Protein AF-A0A6C0JZB0-F1 (afdb_monomer)

Secondary structure (DSSP, 8-state):
--TTTTTTSSSS----STT-HHHHH-B-TTT--BSS-GGG-SSPPPTT-SS-SBGGGGS-HHHHHHTT-----BPP---------EEEE-S-HHHHHHHHHHTT----TT--HHHHHHHHHHHHHHTT-EEEE-

Nearest PDB structures (foldseek):
  5oqm-assembly1_7  TM=3.841E-01  e=2.853E+00  Saccharomyces cerevisiae S288C
  3tvv-assembly1_A  TM=5.404E-01  e=6.873E+00  Saccharomyces cerevisiae S288C

Solvent-accessible surface area (backbone atoms only — not comparable to full-atom values): 8427 Å² total; per-residue (Å²): 101,36,84,80,48,53,82,79,45,80,84,80,71,78,46,57,67,88,72,28,68,67,38,55,65,26,60,13,82,66,76,77,42,65,48,37,42,51,95,65,44,94,69,58,72,59,86,89,51,85,63,74,61,29,54,59,71,78,46,62,70,67,59,33,63,75,69,67,61,77,74,77,50,66,49,79,76,77,70,71,67,82,64,76,47,66,46,80,42,58,75,41,72,68,54,50,52,52,52,36,52,76,71,69,49,90,70,67,98,82,65,55,73,70,60,52,56,48,50,54,49,52,51,26,55,76,70,70,29,52,72,43,75,89

Foldseek 3Di:
DDPVCCVVDPPPDDDDLQPDPVQQPAADPQPRHGRHYVVPDPDRPPPVPPDQQFPCVVPDPVVCVVVVPPDGHGDPPPPPPPPQAEDEFELDPVRLVVVCVVVVNDDDPDDDSVVSVVVVVVVCVVVSHHYDHD

pLDDT: mean 78.22, std 9.99, range [51.47, 93.69]

Structure (mmCIF, N/CA/C/O backbone):
data_AF-A0A6C0JZB0-F1
#
_entry.id   AF-A0A6C0JZB0-F1
#
loop_
_atom_site.group_PDB
_atom_site.id
_atom_site.type_symbol
_atom_site.label_atom_id
_atom_site.label_alt_id
_atom_site.label_comp_id
_atom_site.label_asym_id
_atom_site.label_entity_id
_atom_site.label_seq_id
_atom_site.pdbx_PDB_ins_code
_atom_site.Cartn_x
_atom_site.Cartn_y
_atom_site.Cartn_z
_atom_site.occupancy
_atom_site.B_iso_or_equiv
_atom_site.auth_seq_id
_atom_site.auth_comp_id
_atom_site.auth_asym_id
_atom_site.auth_atom_id
_atom_site.pdbx_PDB_model_num
ATOM 1 N N . MET A 1 1 ? -31.840 -24.957 0.783 1.00 66.19 1 MET A N 1
ATOM 2 C CA . MET A 1 1 ? -30.637 -24.688 -0.043 1.00 66.19 1 MET A CA 1
ATOM 3 C C . MET A 1 1 ? -30.311 -23.207 -0.003 1.00 66.19 1 MET A C 1
ATOM 5 O O . MET A 1 1 ? -31.192 -22.404 -0.290 1.00 66.19 1 MET A O 1
ATOM 9 N N . CYS A 1 2 ? -29.078 -22.843 0.356 1.00 72.50 2 CYS A N 1
ATOM 10 C CA . CYS A 1 2 ? -28.652 -21.444 0.328 1.00 72.50 2 CYS A CA 1
ATOM 11 C C . CYS A 1 2 ? -28.364 -20.984 -1.116 1.00 72.50 2 CYS A C 1
ATOM 13 O O . CYS A 1 2 ? -28.027 -21.791 -1.988 1.00 72.50 2 CYS A O 1
ATOM 15 N N . SER A 1 3 ? -28.480 -19.679 -1.364 1.00 73.94 3 SER A N 1
ATOM 16 C CA . SER A 1 3 ? -28.245 -19.063 -2.677 1.00 73.94 3 SER A CA 1
ATOM 17 C C . SER A 1 3 ? -26.805 -19.210 -3.182 1.00 73.94 3 SER A C 1
ATOM 19 O O . SER A 1 3 ? -26.606 -19.222 -4.391 1.00 73.94 3 SER A O 1
ATOM 21 N N . PHE A 1 4 ? -25.825 -19.369 -2.284 1.00 74.25 4 PHE A N 1
ATOM 22 C CA . PHE A 1 4 ? -24.407 -19.540 -2.628 1.00 74.25 4 PHE A CA 1
ATOM 23 C C . PHE A 1 4 ? -24.051 -20.952 -3.100 1.00 74.25 4 PHE A C 1
ATOM 25 O O . PHE A 1 4 ? -23.160 -21.094 -3.922 1.00 74.25 4 PHE A O 1
ATOM 32 N N . CYS A 1 5 ? -24.718 -21.992 -2.596 1.00 74.06 5 CYS A N 1
ATOM 33 C CA . CYS A 1 5 ? -24.418 -23.377 -2.976 1.00 74.06 5 CYS A CA 1
ATOM 34 C C . CYS A 1 5 ? -25.236 -23.847 -4.183 1.00 74.06 5 CYS A C 1
ATOM 36 O O . CYS A 1 5 ? -24.839 -24.791 -4.857 1.00 74.06 5 CYS A O 1
ATOM 38 N N . LYS A 1 6 ? -26.375 -23.197 -4.462 1.00 75.56 6 LYS A N 1
ATOM 39 C CA . LYS A 1 6 ? -27.289 -23.562 -5.555 1.00 75.56 6 LYS A CA 1
ATOM 40 C C . LYS A 1 6 ? -26.639 -23.561 -6.955 1.00 75.56 6 LYS A C 1
ATOM 42 O O . LYS A 1 6 ? -26.959 -24.477 -7.708 1.00 75.56 6 LYS A O 1
ATOM 47 N N . PRO A 1 7 ? -25.768 -22.601 -7.327 1.00 74.62 7 PRO A N 1
ATOM 48 C CA . PRO A 1 7 ? -25.085 -22.627 -8.622 1.00 74.62 7 PRO A CA 1
ATOM 49 C C . PRO A 1 7 ? -23.935 -23.646 -8.680 1.00 74.62 7 PRO A C 1
ATOM 51 O O . PRO A 1 7 ? -23.675 -24.204 -9.738 1.00 74.62 7 PRO A O 1
ATOM 54 N N . GLN A 1 8 ? -23.244 -23.883 -7.561 1.00 71.44 8 GLN A N 1
ATOM 55 C CA . GLN A 1 8 ? -22.008 -24.672 -7.502 1.00 71.44 8 GLN A CA 1
ATOM 56 C C . GLN A 1 8 ? -22.273 -26.170 -7.331 1.00 71.44 8 GLN A C 1
ATOM 58 O O . GLN A 1 8 ? -21.548 -26.994 -7.878 1.00 71.44 8 GLN A O 1
ATOM 63 N N . PHE A 1 9 ? -23.307 -26.526 -6.571 1.00 67.69 9 PHE A N 1
ATOM 64 C CA . PHE A 1 9 ? -23.691 -27.906 -6.306 1.00 67.69 9 PHE A CA 1
ATOM 65 C C . PHE A 1 9 ? -25.158 -28.054 -6.666 1.00 67.69 9 PHE A C 1
ATOM 67 O O . PHE A 1 9 ? -26.060 -27.812 -5.861 1.00 67.69 9 PHE A O 1
ATOM 74 N N . SER A 1 10 ? -25.397 -28.446 -7.912 1.00 57.41 10 SER A N 1
ATOM 75 C CA . SER A 1 10 ? -26.713 -28.831 -8.397 1.00 57.41 10 SER A CA 1
ATOM 76 C C . SER A 1 10 ? -27.235 -30.017 -7.571 1.00 57.41 10 SER A C 1
ATOM 78 O O . SER A 1 10 ? -26.908 -31.170 -7.833 1.00 57.41 10 SER A O 1
ATOM 80 N N . HIS A 1 11 ? -28.052 -29.705 -6.562 1.00 60.47 11 HIS A N 1
ATOM 81 C CA . HIS A 1 11 ? -28.964 -30.594 -5.827 1.00 60.47 11 HIS A CA 1
ATOM 82 C C . HIS A 1 11 ? -28.392 -31.608 -4.820 1.00 60.47 11 HIS A C 1
ATOM 84 O O . HIS A 1 11 ? -29.181 -32.288 -4.171 1.00 60.47 11 HIS A O 1
ATOM 90 N N . VAL A 1 12 ? -27.075 -31.695 -4.608 1.00 63.28 12 VAL A N 1
ATOM 91 C CA . VAL A 1 12 ? -26.495 -32.771 -3.768 1.00 63.28 12 VAL A CA 1
ATOM 92 C C . VAL A 1 12 ? -26.560 -32.483 -2.258 1.00 63.28 12 VAL A C 1
ATOM 94 O O . VAL A 1 12 ? -26.561 -33.411 -1.454 1.00 63.28 12 VAL A O 1
ATOM 97 N N . PHE A 1 13 ? -26.646 -31.216 -1.839 1.00 67.38 13 PHE A N 1
ATOM 98 C CA . PHE A 1 13 ? -26.536 -30.860 -0.420 1.00 67.38 13 PHE A CA 1
ATOM 99 C C . PHE A 1 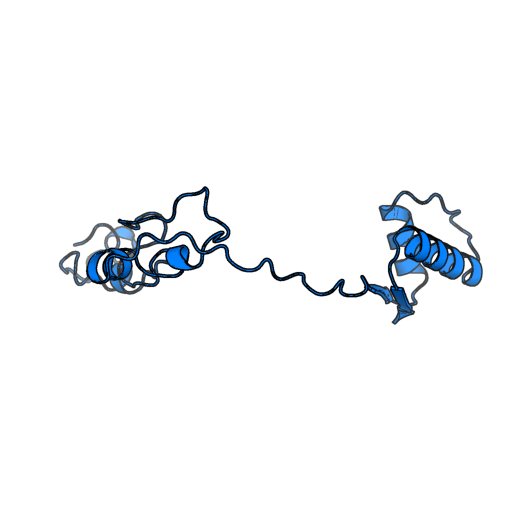13 ? -27.510 -29.739 -0.022 1.00 67.38 13 PHE A C 1
ATOM 101 O O . PHE A 1 13 ? -27.414 -28.605 -0.499 1.00 67.38 13 PHE A O 1
ATOM 108 N N . SER A 1 14 ? -28.463 -30.047 0.866 1.00 72.00 14 SER A N 1
ATOM 109 C CA . SER A 1 14 ? -29.378 -29.061 1.454 1.00 72.00 14 SER A CA 1
ATOM 110 C C . SER A 1 14 ? -28.979 -28.781 2.897 1.00 72.00 14 SER A C 1
ATOM 112 O O . SER A 1 14 ? -28.971 -29.676 3.732 1.00 72.00 14 SER A O 1
ATOM 114 N N . HIS A 1 15 ? -28.670 -27.522 3.186 1.00 75.75 15 HIS A N 1
ATOM 115 C CA . HIS A 1 15 ? -28.312 -27.044 4.517 1.00 75.75 15 HIS A CA 1
ATOM 116 C C . HIS A 1 15 ? -28.938 -25.658 4.766 1.00 75.75 15 HIS A C 1
ATOM 118 O O . HIS A 1 15 ? -29.263 -24.949 3.795 1.00 75.75 15 HIS A O 1
ATOM 124 N N . PRO A 1 16 ? -29.116 -25.250 6.037 1.00 76.44 16 PRO A N 1
ATOM 125 C CA . PRO A 1 16 ? -29.447 -23.871 6.383 1.00 76.44 16 PRO A CA 1
ATOM 126 C C . PRO A 1 16 ? -28.312 -22.900 6.020 1.00 76.44 16 PRO A C 1
ATOM 128 O O . PRO A 1 16 ? -27.163 -23.295 5.814 1.00 76.44 16 PRO A O 1
ATOM 131 N N . VAL A 1 17 ? -28.641 -21.611 5.889 1.00 73.50 17 VAL A N 1
ATOM 132 C CA . VAL A 1 17 ? -27.689 -20.565 5.459 1.00 73.50 17 VAL A CA 1
ATOM 133 C C . VAL A 1 17 ? -26.510 -20.439 6.430 1.00 73.50 17 VAL A C 1
ATOM 135 O O . VAL A 1 17 ? -25.380 -20.283 5.974 1.00 73.50 17 VAL A O 1
ATOM 138 N N . GLU A 1 18 ? -26.777 -20.577 7.729 1.00 72.94 18 GLU A N 1
ATOM 139 C CA . GLU A 1 18 ? -25.795 -20.517 8.825 1.00 72.94 18 GLU A CA 1
ATOM 140 C C . GLU A 1 18 ? -24.722 -21.613 8.717 1.00 72.94 18 GLU A C 1
ATOM 142 O O . GLU A 1 18 ? -23.538 -21.374 8.912 1.00 72.94 18 GLU A O 1
ATOM 147 N N . SER A 1 19 ? -25.123 -22.823 8.328 1.00 77.56 19 SER A N 1
ATOM 148 C CA . SER A 1 19 ? -24.245 -23.993 8.190 1.00 77.56 19 SER A CA 1
ATOM 149 C C . SER A 1 19 ? -23.695 -24.156 6.770 1.00 77.56 19 SER A C 1
ATOM 151 O O . SER A 1 19 ? -23.414 -25.267 6.325 1.00 77.56 19 SER A O 1
ATOM 153 N N . CYS A 1 20 ? -23.657 -23.076 5.990 1.00 80.06 20 CYS A N 1
ATOM 154 C CA . CYS A 1 20 ? -23.178 -23.121 4.618 1.00 80.06 20 CYS A CA 1
ATOM 155 C C . CYS A 1 20 ? -21.648 -23.212 4.589 1.00 80.06 20 CYS A C 1
ATOM 157 O O . CYS A 1 20 ? -21.013 -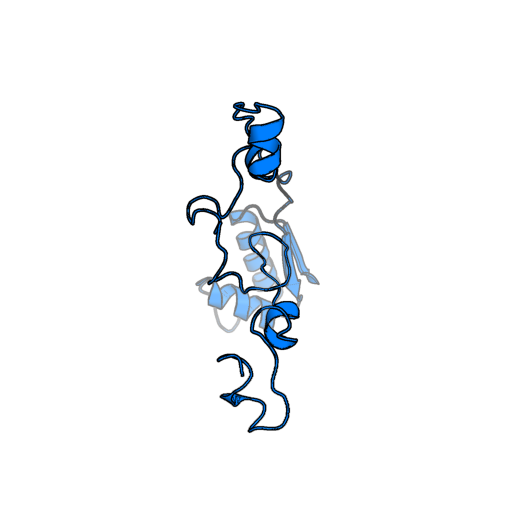22.208 4.912 1.00 80.06 20 CYS A O 1
ATOM 159 N N . PRO A 1 21 ? -21.053 -24.328 4.118 1.00 79.38 21 PRO A N 1
ATOM 160 C CA . PRO A 1 21 ? -19.599 -24.495 4.116 1.00 79.38 21 PRO A CA 1
ATOM 161 C C . PRO A 1 21 ? -18.900 -23.399 3.300 1.00 79.38 21 PRO A C 1
ATOM 163 O O . PRO A 1 21 ? -17.836 -22.917 3.680 1.00 79.38 21 PRO A O 1
ATOM 166 N N . PHE A 1 22 ? -19.539 -22.932 2.221 1.00 79.62 22 PHE A N 1
ATOM 167 C CA . PHE A 1 22 ? -19.033 -21.814 1.429 1.00 79.62 22 PHE A CA 1
ATOM 168 C C . PHE A 1 22 ? -19.033 -20.508 2.208 1.00 79.62 22 PHE A C 1
ATOM 170 O O . PHE A 1 22 ? -18.010 -19.836 2.236 1.00 79.62 22 PHE A O 1
ATOM 177 N N . ARG A 1 23 ? -20.132 -20.152 2.884 1.00 78.19 23 ARG A N 1
ATOM 178 C CA . ARG A 1 23 ? -20.153 -18.921 3.688 1.00 78.19 23 ARG A CA 1
ATOM 179 C C . ARG A 1 23 ? -19.156 -18.994 4.830 1.00 78.19 23 ARG A C 1
ATOM 181 O O . ARG A 1 23 ? -18.409 -18.044 5.012 1.00 78.19 23 ARG A O 1
ATOM 188 N N . THR A 1 24 ? -19.087 -20.116 5.540 1.00 81.25 24 THR A N 1
ATOM 189 C CA . THR A 1 24 ? -18.117 -20.306 6.626 1.00 81.25 24 THR A CA 1
ATOM 190 C C . THR A 1 24 ? -16.671 -20.306 6.131 1.00 81.25 24 THR A C 1
ATOM 192 O O . THR A 1 24 ? -15.780 -19.996 6.906 1.00 81.25 24 THR A O 1
ATOM 195 N N . SER A 1 25 ? -16.418 -20.609 4.852 1.00 83.31 25 SER A N 1
ATOM 196 C CA . SER A 1 25 ? -15.084 -20.484 4.246 1.00 83.31 25 SER A CA 1
ATOM 197 C C . SER A 1 25 ? -14.732 -19.063 3.792 1.00 83.31 25 SER A C 1
ATOM 199 O O . SER A 1 25 ? -13.561 -18.773 3.557 1.00 83.31 25 SER A O 1
ATOM 201 N N . LEU A 1 26 ? -15.718 -18.166 3.659 1.00 82.81 26 LEU A N 1
ATOM 202 C CA . LEU A 1 26 ? -15.454 -16.776 3.300 1.00 82.81 26 LEU A CA 1
ATOM 203 C C . LEU A 1 26 ? -14.812 -16.067 4.485 1.00 82.81 26 LEU A C 1
ATOM 205 O O . LEU A 1 26 ? -15.372 -16.056 5.580 1.00 82.81 26 LEU A O 1
ATOM 209 N N . TYR A 1 27 ? -13.658 -15.461 4.230 1.00 80.62 27 TYR A N 1
ATOM 210 C CA . TYR A 1 27 ? -12.943 -14.634 5.185 1.00 80.62 27 TYR A CA 1
ATOM 211 C C . TYR A 1 27 ? -13.157 -13.157 4.860 1.00 80.62 27 TYR A C 1
ATOM 213 O O . TYR A 1 27 ? -12.977 -12.722 3.718 1.00 80.62 27 TYR A O 1
ATOM 221 N N . CYS A 1 28 ? -13.521 -12.381 5.873 1.00 79.19 28 CYS A N 1
ATOM 222 C CA . CYS A 1 28 ? -13.664 -10.943 5.766 1.00 79.19 28 CYS A CA 1
ATOM 223 C C . CYS A 1 28 ? -12.36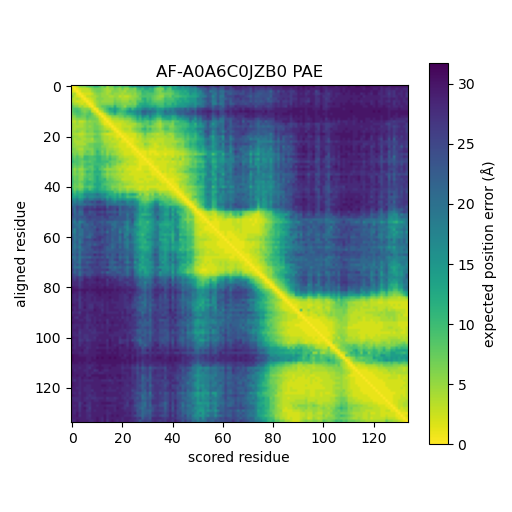5 -10.257 6.190 1.00 79.19 28 CYS A C 1
ATOM 225 O O . CYS A 1 28 ? -11.988 -10.286 7.359 1.00 79.19 28 CYS A O 1
ATOM 227 N N . SER A 1 29 ? -11.706 -9.572 5.255 1.00 75.00 29 SER A N 1
ATOM 228 C CA . SER A 1 29 ? -10.495 -8.795 5.556 1.00 75.00 29 SER A CA 1
ATOM 229 C C . SER A 1 29 ? -10.769 -7.538 6.388 1.00 75.00 29 SER A C 1
ATOM 231 O O . SER A 1 29 ? -9.837 -6.957 6.927 1.00 75.00 29 SER A O 1
ATOM 233 N N . SER A 1 30 ? -12.030 -7.106 6.479 1.00 73.62 30 SER A N 1
ATOM 234 C CA . SER A 1 30 ? -12.433 -5.913 7.227 1.00 73.62 30 SER A CA 1
ATOM 235 C C . SER A 1 30 ? -12.569 -6.160 8.726 1.00 73.62 30 SER A C 1
ATOM 237 O O . SER A 1 30 ? -12.088 -5.354 9.511 1.00 73.62 30 SER A O 1
ATOM 239 N N . CYS A 1 31 ? -13.208 -7.261 9.126 1.00 77.81 31 CYS A N 1
ATOM 240 C CA . CYS A 1 31 ? -13.434 -7.587 10.538 1.00 77.81 31 CYS A CA 1
ATOM 241 C C . CYS A 1 31 ? -12.645 -8.819 11.015 1.00 77.81 31 CYS A C 1
ATOM 243 O O . CYS A 1 31 ? -12.808 -9.233 12.157 1.00 77.81 31 CYS A O 1
ATOM 245 N N . ALA A 1 32 ? -11.833 -9.426 10.141 1.00 76.00 32 ALA A N 1
ATOM 246 C CA . ALA A 1 32 ? -11.048 -10.635 10.402 1.00 76.00 32 ALA A CA 1
ATOM 247 C C . ALA A 1 32 ? -11.867 -11.858 10.871 1.00 76.00 32 ALA A C 1
ATOM 249 O O . ALA A 1 32 ? -11.349 -12.735 11.562 1.00 76.00 32 ALA A O 1
ATOM 250 N N . CYS A 1 33 ? -13.140 -11.948 10.471 1.00 76.56 33 CYS A N 1
ATOM 251 C CA . CYS A 1 33 ? -14.024 -13.068 10.807 1.00 76.56 33 CYS A CA 1
ATOM 252 C C . CYS A 1 33 ? -14.363 -13.916 9.577 1.00 76.56 33 CYS A C 1
ATOM 254 O O . CYS A 1 33 ? -14.424 -13.420 8.450 1.00 76.56 33 CYS A O 1
ATOM 256 N N . TYR A 1 34 ? -14.651 -15.195 9.818 1.00 80.81 34 TYR A N 1
ATOM 257 C CA . TYR A 1 34 ? -15.226 -16.099 8.825 1.00 80.81 34 TYR A CA 1
ATOM 258 C C . TYR A 1 34 ? -16.757 -15.971 8.771 1.00 80.81 34 TYR A C 1
ATOM 260 O O . TYR A 1 34 ? -17.385 -15.567 9.749 1.00 80.81 34 TYR A O 1
ATOM 268 N N . GLY A 1 35 ? -17.374 -16.331 7.643 1.00 83.12 35 GLY A N 1
ATOM 269 C CA . GLY A 1 35 ? -18.838 -16.370 7.492 1.00 83.12 35 GLY A CA 1
ATOM 270 C C . GLY A 1 35 ? -19.406 -15.399 6.454 1.00 83.12 35 GLY A C 1
ATOM 271 O O . GLY A 1 35 ? -20.553 -15.556 6.025 1.00 83.12 35 GLY A O 1
ATOM 272 N N . HIS A 1 36 ? -18.625 -14.404 6.030 1.00 83.44 36 HIS A N 1
ATOM 273 C CA . HIS A 1 36 ? -19.035 -13.396 5.054 1.00 83.44 36 HIS A CA 1
ATOM 274 C C . HIS A 1 36 ? -17.828 -12.837 4.289 1.00 83.44 36 HIS A C 1
ATOM 276 O O . HIS A 1 36 ? -16.684 -12.975 4.715 1.00 83.44 36 HIS A O 1
ATOM 282 N N . SER A 1 37 ? -18.079 -12.215 3.136 1.00 82.06 37 SER A N 1
ATOM 283 C CA . SER A 1 37 ? -17.038 -11.518 2.375 1.00 82.06 37 SER A CA 1
ATOM 284 C C . SER A 1 37 ? -16.917 -10.065 2.825 1.00 82.06 37 SER A C 1
ATOM 286 O O . SER A 1 37 ? -17.886 -9.486 3.316 1.00 82.06 37 SER A O 1
ATOM 288 N N . THR A 1 38 ? -15.768 -9.445 2.557 1.00 79.56 38 THR A N 1
ATOM 289 C CA . THR A 1 38 ? -15.490 -8.026 2.838 1.00 79.56 38 THR A CA 1
ATOM 290 C C . THR A 1 38 ? -16.582 -7.078 2.317 1.00 79.56 38 THR A C 1
ATOM 292 O O . THR A 1 38 ? -16.968 -6.144 3.010 1.00 79.56 38 THR A O 1
ATOM 295 N N . ALA A 1 39 ? -17.159 -7.353 1.139 1.00 78.56 39 ALA A N 1
ATOM 296 C CA . ALA A 1 39 ? -18.238 -6.547 0.548 1.00 78.56 39 ALA A CA 1
ATOM 297 C C . ALA A 1 39 ? -19.586 -6.653 1.289 1.00 78.56 39 ALA A C 1
ATOM 299 O O . ALA A 1 39 ? -20.474 -5.831 1.091 1.00 78.56 39 ALA A O 1
ATOM 300 N N . SER A 1 40 ? -19.745 -7.683 2.118 1.00 78.75 40 SER A N 1
ATOM 301 C CA . SER A 1 40 ? -20.948 -7.973 2.903 1.00 78.75 40 SER A CA 1
ATOM 302 C C . SER A 1 40 ? -20.705 -7.850 4.411 1.00 78.75 40 SER A C 1
ATOM 304 O O . SER A 1 40 ? -21.466 -8.409 5.199 1.00 78.75 40 SER A O 1
ATOM 306 N N . CYS A 1 41 ? -19.631 -7.159 4.810 1.00 80.88 41 CYS A N 1
ATOM 307 C CA . CYS A 1 41 ? -19.330 -6.898 6.212 1.00 80.88 41 CYS A CA 1
ATOM 308 C C . CYS A 1 41 ? -20.456 -6.052 6.829 1.00 80.88 41 CYS A C 1
ATOM 310 O O . CYS A 1 41 ? -20.809 -5.033 6.233 1.00 80.88 41 CYS A O 1
ATOM 312 N N . PRO A 1 42 ? -21.028 -6.443 7.984 1.00 80.75 42 PRO A N 1
ATOM 313 C CA . PRO A 1 42 ? -22.021 -5.623 8.681 1.00 80.75 42 PRO A CA 1
ATOM 314 C C . PRO A 1 42 ? -21.417 -4.304 9.182 1.00 80.75 42 PRO A C 1
ATOM 316 O O . PRO A 1 42 ? -22.103 -3.288 9.185 1.00 80.75 42 PRO A O 1
ATOM 319 N N . ASP A 1 43 ? -20.119 -4.319 9.503 1.00 73.38 43 ASP A N 1
ATOM 320 C CA . ASP A 1 43 ? -19.341 -3.162 9.943 1.00 73.38 43 ASP A CA 1
ATOM 321 C C . ASP A 1 43 ? -18.156 -2.934 8.987 1.00 73.38 43 ASP A C 1
ATOM 323 O O . ASP A 1 43 ? -17.010 -3.269 9.308 1.00 73.38 43 ASP A O 1
ATOM 327 N N . PRO A 1 44 ? -18.388 -2.453 7.752 1.00 68.44 44 PRO A N 1
ATOM 328 C CA . PRO A 1 44 ? -17.296 -2.173 6.835 1.00 68.44 44 PRO A CA 1
ATOM 329 C C . PRO A 1 44 ? -16.491 -0.967 7.356 1.00 68.44 44 PRO A C 1
ATOM 331 O O . PRO A 1 44 ? -17.087 0.034 7.769 1.00 68.44 44 PRO A O 1
ATOM 334 N N . PRO A 1 45 ? -15.146 -1.008 7.334 1.00 65.62 45 PRO A N 1
ATOM 335 C CA . PRO A 1 45 ? -14.339 0.154 7.659 1.00 65.62 45 PRO A CA 1
ATOM 336 C C . PRO A 1 45 ? -14.701 1.279 6.693 1.00 65.62 45 PRO A C 1
ATOM 338 O O . PRO A 1 45 ? -14.889 1.058 5.494 1.00 65.62 45 PRO A O 1
ATOM 341 N N . SER A 1 46 ? -14.820 2.496 7.220 1.00 63.78 46 SER A N 1
ATOM 342 C CA . SER A 1 46 ? -15.086 3.660 6.378 1.00 63.78 46 SER A CA 1
ATOM 343 C C . SER A 1 46 ? -13.979 3.787 5.326 1.00 63.78 46 SER A C 1
ATOM 345 O O . SER A 1 46 ? -12.798 3.695 5.659 1.00 63.78 46 SER A O 1
ATOM 347 N N . ALA A 1 47 ? -14.352 4.060 4.073 1.00 58.09 47 ALA A N 1
ATOM 348 C CA . ALA A 1 47 ? -13.410 4.267 2.970 1.00 58.09 47 ALA A CA 1
ATOM 349 C C . ALA A 1 47 ? -12.402 5.411 3.223 1.00 58.09 47 ALA A C 1
ATOM 351 O O . ALA A 1 47 ? -11.381 5.486 2.550 1.00 58.09 47 ALA A O 1
ATOM 352 N N . LEU A 1 48 ? -12.669 6.285 4.203 1.00 51.47 48 LEU A N 1
ATOM 353 C CA . LEU A 1 48 ? -11.753 7.340 4.653 1.00 51.47 48 LEU A CA 1
ATOM 354 C C . LEU A 1 48 ? -10.612 6.823 5.553 1.00 51.47 48 LEU A C 1
ATOM 356 O O . LEU A 1 48 ? -9.745 7.606 5.928 1.00 51.47 48 LEU A O 1
ATOM 360 N N . PHE A 1 49 ? -10.609 5.537 5.916 1.00 52.25 49 PHE A N 1
ATOM 361 C CA . PHE A 1 49 ? -9.643 4.916 6.830 1.00 52.25 49 PHE A CA 1
ATOM 362 C C . PHE A 1 49 ? -8.893 3.752 6.181 1.00 52.25 49 PHE A C 1
ATOM 364 O O . PHE A 1 49 ? -8.749 2.683 6.770 1.00 52.25 49 PHE A O 1
ATOM 371 N N . THR A 1 50 ? -8.401 3.948 4.958 1.00 57.81 50 THR A N 1
ATOM 372 C CA . THR A 1 50 ? -7.442 3.018 4.340 1.00 57.81 50 THR A CA 1
ATOM 373 C C . THR A 1 50 ? -6.151 2.921 5.155 1.00 57.81 50 THR A C 1
ATOM 375 O O . THR A 1 50 ? -5.530 1.864 5.191 1.00 57.81 50 THR A O 1
ATOM 378 N N . GLU A 1 51 ? -5.788 4.003 5.849 1.00 63.34 51 GLU A N 1
ATOM 379 C CA . GLU A 1 51 ? -4.754 4.017 6.878 1.00 63.34 51 GLU A CA 1
ATOM 380 C C . GLU A 1 51 ? -5.345 4.530 8.201 1.00 63.34 51 GLU A C 1
ATOM 382 O O . GLU A 1 51 ? -6.057 5.541 8.213 1.00 63.34 51 GLU A O 1
ATOM 387 N N . PRO A 1 52 ? -5.078 3.849 9.326 1.00 69.62 52 PRO A N 1
ATOM 388 C CA . PRO A 1 52 ? -5.484 4.322 10.638 1.00 69.62 52 PRO A CA 1
ATOM 389 C C . PRO A 1 52 ? -4.645 5.550 11.025 1.00 69.62 52 PRO A C 1
ATOM 391 O O . PRO A 1 52 ? -3.416 5.518 11.013 1.00 69.62 52 PRO A O 1
ATOM 394 N N . CYS A 1 53 ? -5.316 6.637 11.395 1.00 74.06 53 CYS A N 1
ATOM 395 C CA . CYS A 1 53 ? -4.702 7.864 11.908 1.00 74.06 53 CYS A CA 1
ATOM 396 C C . CYS A 1 53 ? -4.573 7.848 13.438 1.00 74.06 53 CYS A C 1
ATOM 398 O O . CYS A 1 53 ? -3.708 8.531 13.990 1.00 74.06 53 CYS A O 1
ATOM 400 N N . PHE A 1 54 ? -5.435 7.090 14.123 1.00 82.94 54 PHE A N 1
ATOM 401 C CA . PHE A 1 54 ? -5.475 6.987 15.580 1.00 82.94 54 PHE A CA 1
ATOM 402 C C . PHE A 1 54 ? -5.334 5.536 16.047 1.00 82.94 54 PHE A C 1
ATOM 404 O O . PHE A 1 54 ? -5.789 4.613 15.369 1.00 82.94 54 PHE A O 1
ATOM 411 N N . LEU A 1 55 ? -4.735 5.336 17.223 1.00 84.44 55 LEU A N 1
ATOM 412 C CA . LEU A 1 55 ? -4.543 4.016 17.832 1.00 84.44 55 LEU A CA 1
ATOM 413 C C . LEU A 1 55 ? -5.871 3.297 18.057 1.00 84.44 55 LEU A C 1
ATOM 415 O O . LEU A 1 55 ? -5.978 2.096 17.834 1.00 84.44 55 LEU A O 1
ATOM 419 N N . GLU A 1 56 ? -6.902 4.037 18.447 1.00 85.06 56 GLU A N 1
ATOM 420 C CA . GLU A 1 56 ? -8.221 3.500 18.760 1.00 85.06 56 GLU A CA 1
ATOM 421 C C . GLU A 1 56 ? -8.903 2.885 17.530 1.00 85.06 56 GLU A C 1
ATOM 423 O O . GLU A 1 56 ? -9.778 2.042 17.675 1.00 85.06 56 GLU A O 1
ATOM 428 N N . GLN A 1 57 ? -8.463 3.227 16.315 1.00 79.62 57 GLN A N 1
ATOM 429 C CA . GLN A 1 57 ? -8.968 2.626 15.074 1.00 79.62 57 GLN A CA 1
ATOM 430 C C . GLN A 1 57 ? -8.441 1.210 14.831 1.00 79.62 57 GLN A C 1
ATOM 432 O O . GLN A 1 57 ? -8.987 0.494 13.997 1.00 79.62 57 GLN A O 1
ATOM 437 N N . LEU A 1 58 ? -7.384 0.814 15.543 1.00 83.06 58 LEU A N 1
ATOM 438 C CA . LEU A 1 58 ? -6.850 -0.548 15.539 1.00 83.06 58 LEU A CA 1
ATOM 439 C C . LEU A 1 58 ? -7.586 -1.457 16.533 1.00 83.06 58 LEU A C 1
ATOM 441 O O . LEU A 1 58 ? -7.342 -2.661 16.567 1.00 83.06 58 LEU A O 1
ATOM 445 N N . ILE A 1 59 ? -8.465 -0.887 17.361 1.00 82.38 59 ILE A N 1
ATOM 446 C CA . ILE A 1 59 ? -9.207 -1.597 18.398 1.00 82.38 59 ILE A CA 1
ATOM 447 C C . ILE A 1 59 ? -10.634 -1.856 17.888 1.00 82.38 59 ILE A C 1
ATOM 449 O O . ILE A 1 59 ? -11.290 -0.932 17.405 1.00 82.38 59 ILE A O 1
ATOM 453 N N . PRO A 1 60 ? -11.166 -3.085 18.014 1.00 79.00 60 PRO A N 1
ATOM 454 C CA . PRO A 1 60 ? -12.561 -3.377 17.696 1.00 79.00 60 PRO A CA 1
ATOM 455 C C . PRO A 1 60 ? -13.547 -2.459 18.435 1.00 79.00 60 PRO A C 1
ATOM 457 O O . PRO A 1 60 ? -13.429 -2.239 19.642 1.00 79.00 60 PRO A O 1
ATOM 460 N N . ALA A 1 61 ? -14.585 -1.988 17.737 1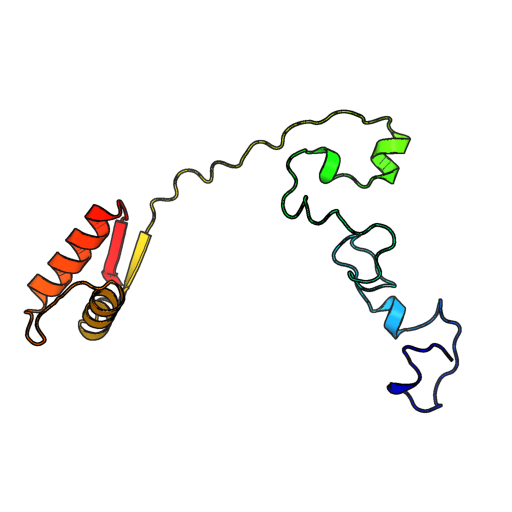.00 76.62 61 ALA A N 1
ATOM 461 C CA . ALA A 1 61 ? -15.547 -1.023 18.278 1.00 76.62 61 ALA A CA 1
ATOM 462 C C . ALA A 1 61 ? -16.278 -1.500 19.551 1.00 76.62 61 ALA A C 1
ATOM 464 O O . ALA A 1 61 ? -16.593 -0.689 20.423 1.00 76.62 61 ALA A O 1
ATOM 465 N N . GLY A 1 62 ? -16.515 -2.811 19.687 1.00 78.88 62 GLY A N 1
ATOM 466 C CA . GLY A 1 62 ? -17.119 -3.395 20.890 1.00 78.88 62 GLY A CA 1
ATOM 467 C C . GLY A 1 62 ? -16.279 -3.154 22.148 1.00 78.88 62 GLY A C 1
ATOM 468 O O . GLY A 1 62 ? -16.815 -2.713 23.163 1.00 78.88 62 GLY A O 1
ATOM 469 N N . LEU A 1 63 ? -14.959 -3.333 22.042 1.00 82.19 63 LEU A N 1
ATOM 470 C CA . LEU A 1 63 ? -14.022 -3.130 23.150 1.00 82.19 63 LEU A CA 1
ATOM 471 C C . LEU A 1 63 ? -13.874 -1.648 23.510 1.00 82.19 63 LEU A C 1
ATOM 473 O O . LEU A 1 63 ? -13.766 -1.306 24.686 1.00 82.19 63 LEU A O 1
ATOM 477 N N . LEU A 1 64 ? -13.934 -0.752 22.519 1.00 85.38 64 LEU A N 1
ATOM 478 C CA . LEU A 1 64 ? -13.939 0.693 22.773 1.00 85.38 64 LEU A CA 1
ATOM 479 C C . LEU A 1 64 ? -15.139 1.104 23.632 1.00 85.38 64 LEU A C 1
ATOM 481 O O . LEU A 1 64 ? -14.994 1.885 24.570 1.00 85.38 64 LEU A O 1
ATOM 485 N N . LYS A 1 65 ? -16.322 0.555 23.330 1.00 86.62 65 LYS A N 1
ATOM 486 C CA . LYS A 1 65 ? -17.553 0.847 24.069 1.00 86.62 65 LYS A CA 1
ATOM 487 C C . LYS A 1 65 ? -17.539 0.237 25.469 1.00 86.62 65 LYS A C 1
ATOM 489 O O . LYS A 1 65 ? -17.938 0.913 26.412 1.00 86.62 65 LYS A O 1
ATOM 494 N N . GLU A 1 66 ? -17.079 -1.006 25.598 1.00 93.69 66 GLU A N 1
ATOM 495 C CA . GLU A 1 66 ? -16.969 -1.715 26.879 1.00 93.69 66 GLU A CA 1
ATOM 496 C C . GLU A 1 66 ? -16.059 -0.977 27.867 1.00 93.69 66 GLU A C 1
ATOM 498 O O . GLU A 1 66 ? -16.418 -0.794 29.028 1.00 93.69 66 GLU A O 1
ATOM 503 N N . HIS A 1 67 ? -14.917 -0.481 27.389 1.00 93.12 67 HIS A N 1
ATOM 504 C CA . HIS A 1 67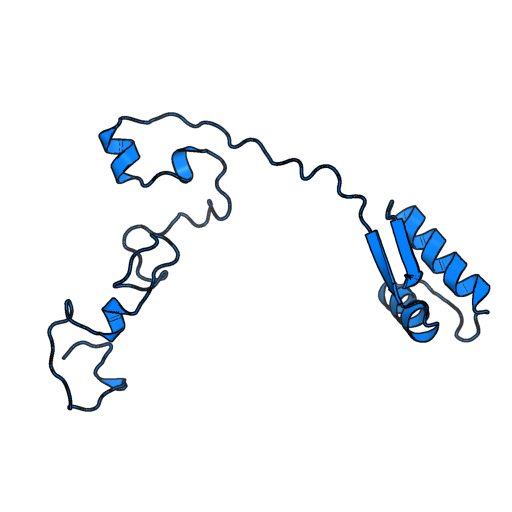 ? -13.936 0.216 28.219 1.00 93.12 67 HIS A CA 1
ATOM 505 C C . HIS A 1 67 ? -14.091 1.745 28.229 1.00 93.12 67 HIS A C 1
ATOM 507 O O . HIS A 1 67 ? -13.261 2.439 28.813 1.00 93.12 67 HIS A O 1
ATOM 513 N N . GLY A 1 68 ? -15.133 2.294 27.593 1.00 91.44 68 GLY A N 1
ATOM 514 C CA . GLY A 1 68 ? -15.387 3.739 27.560 1.00 91.44 68 GLY A CA 1
ATOM 515 C C . GLY A 1 68 ? -14.274 4.558 26.892 1.00 91.44 68 GLY A C 1
ATOM 516 O O . GLY A 1 68 ? -14.080 5.731 27.219 1.00 91.44 68 GLY A O 1
ATOM 517 N N . ILE A 1 69 ? -13.525 3.953 25.969 1.00 89.56 69 ILE A N 1
ATOM 518 C CA . ILE A 1 69 ? -12.389 4.589 25.303 1.00 89.56 69 ILE A CA 1
ATOM 519 C C . ILE A 1 69 ? -12.924 5.577 24.266 1.00 89.56 69 ILE A C 1
ATOM 521 O O . ILE A 1 69 ? -13.502 5.201 23.248 1.00 89.56 69 ILE A O 1
ATOM 525 N N . THR A 1 70 ? -12.721 6.862 24.543 1.00 90.00 70 THR A N 1
ATOM 526 C CA . THR A 1 70 ? -13.130 7.985 23.680 1.00 90.00 70 THR A CA 1
ATOM 527 C C . THR A 1 70 ? -11.945 8.825 23.202 1.00 90.00 70 THR A C 1
ATOM 529 O O . THR A 1 70 ? -12.128 9.835 22.517 1.00 90.00 70 THR A O 1
ATOM 532 N N . SER A 1 71 ? -10.724 8.409 23.552 1.00 89.25 71 SER A N 1
ATOM 533 C CA . SER A 1 71 ? -9.485 9.058 23.139 1.00 89.25 71 SER A CA 1
ATOM 534 C C . SER A 1 71 ? -9.276 8.969 21.625 1.00 89.25 71 SER A C 1
ATOM 536 O O . SER A 1 71 ? -9.869 8.147 20.926 1.00 89.25 71 SER A O 1
ATOM 538 N N . ARG A 1 72 ? -8.451 9.880 21.105 1.00 84.81 72 ARG A N 1
ATOM 539 C CA . ARG A 1 72 ? -8.042 9.929 19.694 1.00 84.81 72 ARG A CA 1
ATOM 540 C C . ARG A 1 72 ? -6.537 10.098 19.629 1.00 84.81 72 ARG A C 1
ATOM 542 O O . ARG A 1 72 ? -6.022 11.156 19.264 1.00 84.81 72 ARG A O 1
ATOM 549 N N . THR A 1 73 ? -5.838 9.074 20.082 1.00 87.62 73 THR A N 1
ATOM 550 C CA . THR A 1 73 ? -4.390 9.093 20.199 1.00 87.62 73 THR A CA 1
ATOM 551 C C . THR A 1 73 ? -3.795 8.933 18.814 1.00 87.62 73 THR A C 1
ATOM 553 O O . THR A 1 73 ? -3.931 7.882 18.193 1.00 87.62 73 THR A O 1
ATOM 556 N N . LEU A 1 74 ? -3.155 9.988 18.311 1.00 85.00 74 LEU A N 1
ATOM 557 C CA . LEU A 1 74 ? -2.513 9.957 17.001 1.00 85.00 74 LEU A CA 1
ATOM 558 C C . LEU A 1 74 ? -1.482 8.831 16.951 1.00 85.00 74 LEU A C 1
ATOM 560 O O . LEU A 1 74 ? -0.616 8.730 17.824 1.00 85.00 74 LEU A O 1
ATOM 564 N N . LEU A 1 75 ? -1.561 8.009 15.907 1.00 79.06 75 LEU A N 1
ATOM 565 C CA . LEU A 1 75 ? -0.503 7.060 15.613 1.00 79.06 75 LEU A CA 1
ATOM 566 C C . LEU A 1 75 ? 0.770 7.851 15.286 1.00 79.06 75 LEU A C 1
ATOM 568 O O . LEU A 1 75 ? 0.720 8.779 14.467 1.00 79.06 75 LEU A O 1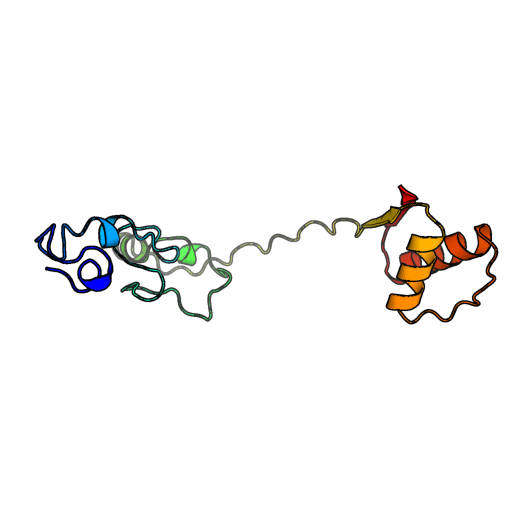
ATOM 572 N N . PRO A 1 76 ? 1.915 7.525 15.911 1.00 74.31 76 PRO A N 1
ATOM 573 C CA . PRO A 1 76 ? 3.170 8.137 15.524 1.00 74.31 76 PRO A CA 1
ATOM 574 C C . PRO A 1 76 ? 3.397 7.788 14.058 1.00 74.31 76 PRO A C 1
ATOM 576 O O . PRO A 1 76 ? 3.491 6.611 13.704 1.00 74.31 76 PRO A O 1
ATOM 579 N N . LYS A 1 77 ? 3.464 8.808 13.194 1.00 65.88 77 LYS A N 1
ATOM 580 C CA . LYS A 1 77 ? 3.887 8.606 11.811 1.00 65.88 77 LYS A CA 1
ATOM 581 C C . LYS A 1 77 ? 5.237 7.914 11.888 1.00 65.88 77 LYS A C 1
ATOM 583 O O . LYS A 1 77 ? 6.193 8.510 12.384 1.00 65.88 77 LYS A O 1
ATOM 588 N N . HIS A 1 78 ? 5.307 6.661 11.445 1.00 58.16 78 HIS A N 1
ATOM 589 C CA . HIS A 1 78 ? 6.588 6.044 11.165 1.00 58.16 78 HIS A CA 1
ATOM 590 C C . HIS A 1 78 ? 7.229 6.920 10.095 1.00 58.16 78 HIS A C 1
ATOM 592 O O . HIS A 1 78 ? 6.886 6.855 8.916 1.00 58.16 78 HIS A O 1
ATOM 598 N N . GLN A 1 79 ? 8.128 7.802 10.526 1.00 53.41 79 GLN A N 1
ATOM 599 C CA . GLN A 1 79 ? 9.182 8.260 9.653 1.00 53.41 79 GLN A CA 1
ATOM 600 C C . GLN A 1 79 ? 9.949 6.981 9.371 1.00 53.41 79 GLN A C 1
ATOM 602 O O . GLN A 1 79 ? 10.700 6.514 10.223 1.00 53.41 79 GLN A O 1
ATOM 607 N N . ILE A 1 80 ? 9.665 6.348 8.232 1.00 57.78 80 ILE A N 1
ATOM 608 C CA . ILE A 1 80 ? 10.619 5.414 7.656 1.00 57.78 80 ILE A CA 1
ATOM 609 C C . ILE A 1 80 ? 11.890 6.263 7.589 1.00 57.78 80 ILE A C 1
ATOM 611 O O . ILE A 1 80 ? 11.859 7.268 6.871 1.00 57.78 80 ILE A O 1
ATOM 615 N N . PRO A 1 81 ? 12.910 5.992 8.430 1.00 56.66 81 PRO A N 1
ATOM 616 C CA . PRO A 1 81 ? 14.108 6.821 8.462 1.00 56.66 81 PRO A CA 1
ATOM 617 C C . PRO A 1 81 ? 14.579 6.875 7.029 1.00 56.66 81 PRO A C 1
ATOM 619 O O . PRO A 1 81 ? 14.684 5.784 6.474 1.00 56.66 81 PRO A O 1
ATOM 622 N N . ASP A 1 82 ? 14.724 8.080 6.451 1.00 56.62 82 ASP A N 1
ATOM 623 C CA . ASP A 1 82 ? 14.961 8.317 5.021 1.00 56.62 82 ASP A CA 1
ATOM 624 C C . ASP A 1 82 ? 15.852 7.211 4.472 1.00 56.62 82 ASP A C 1
ATOM 626 O O . ASP A 1 82 ? 17.081 7.259 4.581 1.00 56.62 82 ASP A O 1
ATOM 630 N N . ALA A 1 83 ? 15.217 6.141 3.984 1.00 59.28 83 ALA A N 1
ATOM 631 C CA . ALA A 1 83 ? 15.954 4.981 3.553 1.00 59.28 83 ALA A CA 1
ATOM 632 C C . ALA A 1 83 ? 16.625 5.528 2.321 1.00 59.28 83 ALA A C 1
ATOM 634 O O . ALA A 1 83 ? 15.909 5.963 1.411 1.00 59.28 83 ALA A O 1
ATOM 635 N N . LYS A 1 84 ? 17.959 5.653 2.366 1.00 65.44 84 LYS A N 1
ATOM 636 C CA . LYS A 1 84 ? 18.735 6.196 1.257 1.00 65.44 84 LYS A CA 1
ATOM 637 C C . LYS A 1 84 ? 18.160 5.570 0.007 1.00 65.44 84 LYS A C 1
ATOM 639 O O . LYS A 1 84 ? 18.227 4.354 -0.152 1.00 65.44 84 LYS A O 1
ATOM 644 N N . LYS A 1 85 ? 17.473 6.379 -0.795 1.00 75.19 85 LYS A N 1
ATOM 645 C CA . LYS A 1 85 ? 16.759 5.861 -1.950 1.00 75.19 85 LYS A CA 1
ATOM 646 C C . LYS A 1 85 ? 17.848 5.276 -2.830 1.00 75.19 85 LYS A C 1
ATOM 648 O O . LYS A 1 85 ? 18.720 6.017 -3.271 1.00 75.19 85 LYS A O 1
ATOM 653 N N . THR A 1 86 ? 17.873 3.963 -2.983 1.00 83.75 86 THR A N 1
ATOM 654 C CA . THR A 1 86 ? 18.850 3.287 -3.826 1.00 83.75 86 THR A CA 1
ATOM 655 C C . THR A 1 86 ? 18.242 3.087 -5.202 1.00 83.75 86 THR A C 1
ATOM 657 O O . THR A 1 86 ? 17.057 2.788 -5.355 1.00 83.75 86 THR A O 1
ATOM 660 N N . LEU A 1 87 ? 19.054 3.312 -6.226 1.00 84.81 87 LEU A N 1
ATOM 661 C CA . LEU A 1 87 ? 18.739 2.964 -7.598 1.00 84.81 87 LEU A CA 1
ATOM 662 C C . LEU A 1 87 ? 19.644 1.799 -7.978 1.00 84.81 87 LEU A C 1
ATOM 664 O O . LEU A 1 87 ? 20.825 1.998 -8.247 1.00 84.81 87 LEU A O 1
ATOM 668 N N . GLU A 1 88 ? 19.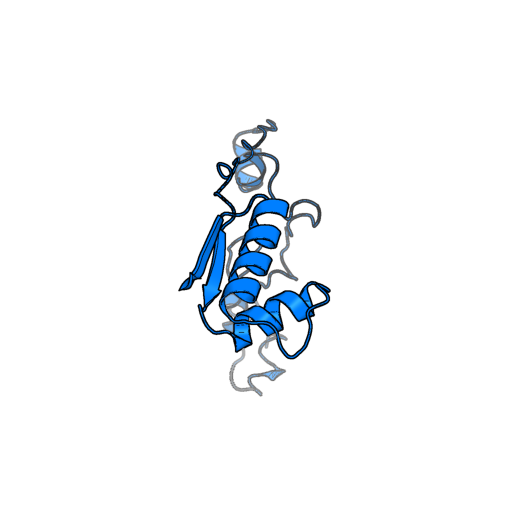087 0.596 -7.980 1.00 88.00 88 GLU A N 1
ATOM 669 C CA . GLU A 1 88 ? 19.780 -0.611 -8.423 1.00 88.00 88 GLU A CA 1
ATOM 670 C C . GLU A 1 88 ? 19.525 -0.827 -9.916 1.00 88.00 88 GLU A C 1
ATOM 672 O O . GLU A 1 88 ? 18.379 -0.897 -10.368 1.00 88.00 88 GLU A O 1
ATOM 677 N N . LEU A 1 89 ? 20.599 -0.894 -10.698 1.00 88.25 89 LEU A N 1
ATOM 678 C CA . LEU A 1 89 ? 20.558 -1.183 -12.128 1.00 88.25 89 LEU A CA 1
ATOM 679 C C . LEU A 1 89 ? 21.637 -2.207 -12.456 1.00 88.25 89 LEU A C 1
ATOM 681 O O . LEU A 1 89 ? 22.726 -2.156 -11.899 1.00 88.25 89 LEU A O 1
ATOM 685 N N . SER A 1 90 ? 21.356 -3.106 -13.393 1.00 89.50 90 SER A N 1
ATOM 686 C CA . SER A 1 90 ? 22.395 -4.001 -13.901 1.00 89.50 90 SER A CA 1
ATOM 687 C C . SER A 1 90 ? 23.456 -3.207 -14.677 1.00 89.50 90 SER A C 1
ATOM 689 O O . SER A 1 90 ? 23.095 -2.284 -15.418 1.00 89.50 90 SER A O 1
ATOM 691 N N . ASP A 1 91 ? 24.741 -3.558 -14.541 1.00 87.88 91 ASP A N 1
ATOM 692 C CA . ASP A 1 91 ? 25.869 -2.919 -15.253 1.00 87.88 91 ASP A CA 1
ATOM 693 C C . ASP A 1 91 ? 25.961 -3.297 -16.751 1.00 87.88 91 ASP A C 1
ATOM 695 O O . ASP A 1 91 ? 27.034 -3.337 -17.360 1.00 87.88 91 ASP A O 1
ATOM 699 N N . ASP A 1 92 ? 24.809 -3.539 -17.370 1.00 90.31 92 ASP A N 1
ATOM 700 C CA . ASP A 1 92 ? 24.658 -3.840 -18.784 1.00 90.31 92 ASP A CA 1
ATOM 701 C C . ASP A 1 92 ? 24.329 -2.575 -19.584 1.00 90.31 92 ASP A C 1
ATOM 703 O O . ASP A 1 92 ? 23.323 -1.894 -19.360 1.00 90.31 92 ASP A O 1
ATOM 707 N N . ASP A 1 93 ? 25.119 -2.293 -20.623 1.00 87.44 93 ASP A N 1
ATOM 708 C CA . ASP A 1 93 ? 24.940 -1.110 -21.475 1.00 87.44 93 ASP A CA 1
ATOM 709 C C . ASP A 1 93 ? 23.531 -1.029 -22.105 1.00 87.44 93 ASP A C 1
ATOM 711 O O . ASP A 1 93 ? 23.005 0.065 -22.333 1.00 87.44 93 ASP A O 1
ATOM 715 N N . ALA A 1 94 ? 22.900 -2.174 -22.386 1.00 86.44 94 ALA A N 1
ATOM 716 C CA . ALA A 1 94 ? 21.531 -2.234 -22.898 1.00 86.44 94 ALA A CA 1
ATOM 717 C C . ALA A 1 94 ? 20.505 -1.755 -21.855 1.00 86.44 94 ALA A C 1
ATOM 719 O O . ALA A 1 94 ? 19.605 -0.976 -22.186 1.00 86.44 94 ALA A O 1
ATOM 720 N N . VAL A 1 95 ? 20.677 -2.163 -20.594 1.00 87.62 95 VAL A N 1
ATOM 721 C CA . VAL A 1 95 ? 19.808 -1.793 -19.468 1.00 87.62 95 VAL A CA 1
ATOM 722 C C . VAL A 1 95 ? 19.950 -0.305 -19.161 1.00 87.62 95 VAL A C 1
ATOM 724 O O . VAL A 1 95 ? 18.947 0.402 -19.044 1.00 87.62 95 VAL A O 1
ATOM 727 N N . LEU A 1 96 ? 21.181 0.209 -19.135 1.00 88.06 96 LEU A N 1
ATOM 728 C CA . LEU A 1 96 ? 21.454 1.625 -18.879 1.00 88.06 96 LEU A CA 1
ATOM 729 C C . LEU A 1 96 ? 20.872 2.538 -19.979 1.00 88.06 96 LEU A C 1
ATOM 731 O O . LEU A 1 96 ? 20.263 3.567 -19.675 1.00 88.06 96 LEU A O 1
ATOM 735 N N . LYS A 1 97 ? 20.975 2.151 -21.262 1.00 87.56 97 LYS A N 1
ATOM 736 C CA . LYS A 1 97 ? 20.348 2.885 -22.384 1.00 87.56 97 LYS A CA 1
ATOM 737 C C . LYS A 1 97 ? 18.821 2.854 -22.316 1.00 87.56 97 LYS A C 1
ATOM 739 O O . LYS A 1 97 ? 18.168 3.879 -22.533 1.00 87.56 97 LYS A O 1
ATOM 744 N N . ALA A 1 98 ? 18.233 1.700 -22.004 1.00 86.88 98 ALA A N 1
ATOM 745 C CA . ALA A 1 98 ? 16.785 1.569 -21.852 1.00 86.88 98 ALA A CA 1
ATOM 746 C C . ALA A 1 98 ? 16.263 2.432 -20.690 1.00 86.88 98 ALA A C 1
ATOM 748 O O . ALA A 1 98 ? 15.258 3.133 -20.837 1.00 86.88 98 ALA A O 1
ATOM 749 N N . PHE A 1 99 ? 16.985 2.445 -19.567 1.00 87.56 99 PHE A N 1
ATOM 750 C CA . PHE A 1 99 ? 16.669 3.266 -18.403 1.00 87.56 99 PHE A CA 1
ATOM 751 C C . PHE A 1 99 ? 16.662 4.764 -18.739 1.00 87.56 99 PHE A C 1
ATOM 753 O O . PHE A 1 99 ? 15.660 5.442 -18.503 1.00 87.56 99 PHE A O 1
ATOM 760 N N . LEU A 1 100 ? 17.732 5.272 -19.363 1.00 86.75 100 LEU A N 1
ATOM 761 C CA . LEU A 1 100 ? 17.823 6.680 -19.765 1.00 86.75 100 LEU A CA 1
ATOM 762 C C . LEU A 1 100 ? 16.759 7.056 -20.807 1.00 86.75 100 LEU A C 1
ATOM 764 O O . LEU A 1 100 ? 16.139 8.114 -20.686 1.00 86.75 100 LEU A O 1
ATOM 768 N N . SER A 1 101 ? 16.480 6.171 -21.775 1.00 85.94 101 SER A N 1
ATOM 769 C CA . SER A 1 101 ? 15.418 6.380 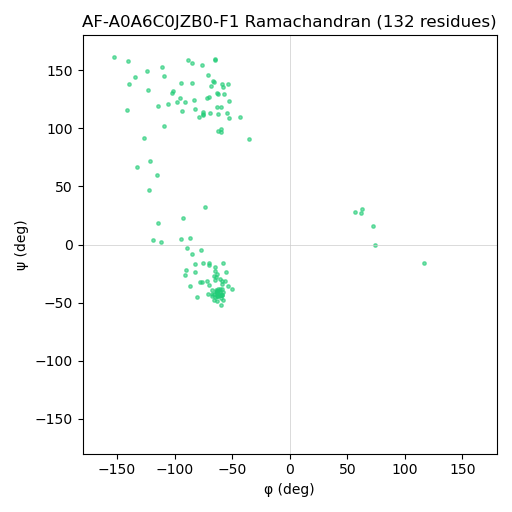-22.778 1.00 85.94 101 SER A CA 1
ATOM 770 C C . SER A 1 101 ? 14.058 6.580 -22.112 1.00 85.94 101 SER A C 1
ATOM 772 O O . SER A 1 101 ? 13.339 7.528 -22.421 1.00 85.94 101 SER A O 1
ATOM 774 N N . ARG A 1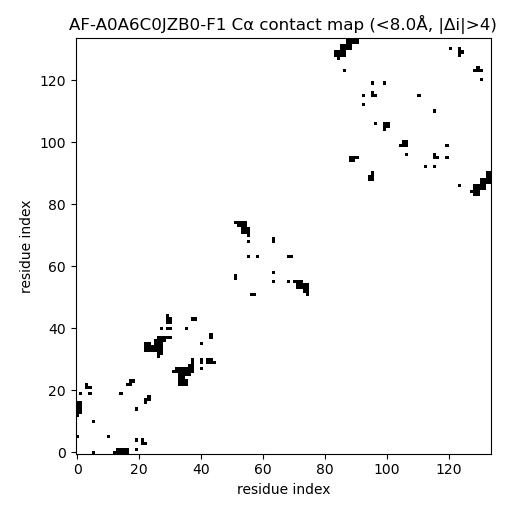 102 ? 13.708 5.709 -21.154 1.00 85.25 102 ARG A N 1
ATOM 775 C CA . ARG A 1 102 ? 12.418 5.748 -20.448 1.00 85.25 102 ARG A CA 1
ATOM 776 C C . ARG A 1 102 ? 12.261 6.994 -19.578 1.00 85.25 102 ARG A C 1
ATOM 778 O O . ARG A 1 102 ? 11.141 7.436 -19.341 1.00 85.25 102 ARG A O 1
ATOM 785 N N . LYS A 1 103 ? 13.370 7.560 -19.101 1.00 82.44 103 LYS A N 1
ATOM 786 C CA . LYS A 1 103 ? 13.397 8.806 -18.324 1.00 82.44 103 LYS A CA 1
ATOM 787 C C . LYS A 1 103 ? 13.466 10.068 -19.188 1.00 82.44 103 LYS A C 1
ATOM 789 O O . LYS A 1 103 ? 13.574 11.158 -18.636 1.00 82.44 103 LYS A O 1
ATOM 794 N N . GLY A 1 104 ? 13.384 9.937 -20.514 1.00 77.94 104 GLY A N 1
ATOM 795 C CA . GLY A 1 104 ? 13.404 11.073 -21.436 1.00 77.94 104 GLY A CA 1
ATOM 796 C C . GLY A 1 104 ? 14.776 11.737 -21.564 1.00 77.94 104 GLY A C 1
ATOM 797 O O . GLY A 1 104 ? 14.867 12.857 -22.060 1.00 77.94 104 GLY A O 1
ATOM 798 N N . GLN A 1 105 ? 15.850 11.072 -21.126 1.00 73.75 105 GLN A N 1
ATOM 799 C CA . GLN A 1 105 ? 17.207 11.571 -21.315 1.00 73.75 105 GLN A CA 1
ATOM 800 C C . GLN A 1 105 ? 17.652 11.284 -22.751 1.00 73.75 105 GLN A C 1
ATOM 802 O O . GLN A 1 105 ? 17.879 10.132 -23.140 1.00 73.75 105 GLN A O 1
ATOM 807 N N . ALA A 1 106 ? 17.764 12.355 -23.541 1.00 65.56 106 ALA A N 1
ATOM 808 C CA . ALA A 1 106 ? 18.284 12.296 -24.896 1.00 65.56 106 ALA A CA 1
ATOM 809 C C . ALA A 1 106 ? 19.741 11.835 -24.857 1.00 65.56 106 ALA A C 1
ATOM 811 O O . ALA A 1 106 ? 20.609 12.483 -24.276 1.00 65.56 106 ALA A O 1
ATOM 812 N N . HIS A 1 107 ? 20.005 10.697 -25.479 1.00 66.31 107 HIS A N 1
ATOM 813 C CA . HIS A 1 107 ? 21.334 10.130 -25.547 1.00 66.31 107 HIS A CA 1
ATOM 814 C C . HIS A 1 107 ? 21.531 9.563 -26.953 1.00 66.31 107 HIS A C 1
ATOM 816 O O . HIS A 1 107 ? 20.609 9.013 -27.560 1.00 66.31 107 HIS A O 1
ATOM 822 N N . THR A 1 108 ? 22.707 9.784 -27.538 1.00 64.50 108 THR A N 1
ATOM 823 C CA . THR A 1 108 ? 22.970 9.353 -28.913 1.00 64.50 108 THR A CA 1
ATOM 824 C C . THR A 1 108 ? 23.090 7.827 -28.962 1.00 64.50 108 THR A C 1
ATOM 826 O O . THR A 1 108 ? 23.588 7.194 -28.030 1.00 64.50 108 THR A O 1
ATOM 829 N N . ARG A 1 109 ? 22.645 7.204 -30.066 1.00 61.66 109 ARG A N 1
ATOM 830 C CA . ARG A 1 109 ? 22.698 5.734 -30.245 1.00 61.66 109 ARG A CA 1
ATOM 831 C C . ARG A 1 109 ? 24.117 5.157 -30.072 1.00 61.66 109 ARG A C 1
ATOM 833 O O . ARG A 1 109 ? 24.262 3.992 -29.710 1.00 61.66 109 ARG A O 1
ATOM 840 N N . SER A 1 110 ? 25.144 5.985 -30.282 1.00 68.38 110 SER A N 1
ATOM 841 C CA . SER A 1 110 ? 26.566 5.639 -30.203 1.00 68.38 110 SER A CA 1
ATOM 842 C C . SER A 1 110 ? 27.284 6.379 -29.064 1.00 68.38 110 SER A C 1
ATOM 844 O O . SER A 1 110 ? 28.231 7.132 -29.290 1.00 68.38 110 SER A O 1
ATOM 846 N N . ILE A 1 111 ? 26.833 6.180 -27.825 1.00 79.38 111 ILE A N 1
ATOM 847 C CA . ILE A 1 111 ? 27.553 6.633 -26.627 1.00 79.38 111 ILE A CA 1
ATOM 848 C C . ILE A 1 111 ? 28.596 5.602 -26.203 1.00 79.38 111 ILE A C 1
ATOM 850 O O . ILE A 1 111 ? 28.328 4.400 -26.194 1.00 79.38 111 ILE A O 1
ATOM 854 N N . LYS A 1 112 ? 29.777 6.091 -25.808 1.00 84.88 112 LYS A N 1
ATOM 855 C CA . LYS A 1 112 ? 30.836 5.270 -25.210 1.00 84.88 112 LYS A CA 1
ATOM 856 C C . LYS A 1 112 ? 30.381 4.715 -23.845 1.00 84.88 112 LYS A C 1
ATOM 858 O O . LYS A 1 112 ? 29.828 5.488 -23.059 1.00 84.88 112 LYS A O 1
ATOM 863 N N . PRO A 1 113 ? 30.696 3.454 -23.498 1.00 83.75 113 PRO A N 1
ATOM 864 C CA . PRO A 1 113 ? 30.241 2.813 -22.254 1.00 83.75 113 PRO A CA 1
ATOM 865 C C . PRO A 1 113 ? 30.547 3.603 -20.966 1.00 83.75 113 PRO A C 1
ATOM 867 O O . PRO A 1 113 ? 29.732 3.654 -20.045 1.00 83.75 113 PRO A O 1
ATOM 870 N N . ALA A 1 114 ? 31.696 4.286 -20.909 1.00 85.25 114 ALA A N 1
ATOM 871 C CA . ALA A 1 114 ? 32.080 5.122 -19.767 1.00 85.25 114 ALA A CA 1
ATOM 872 C C . ALA A 1 114 ? 31.195 6.375 -19.608 1.00 85.25 114 ALA A C 1
ATOM 874 O O . ALA A 1 114 ? 30.824 6.744 -18.495 1.00 85.25 114 ALA A O 1
ATOM 875 N N . ALA A 1 115 ? 30.814 7.009 -20.721 1.00 85.31 115 ALA A N 1
ATOM 876 C CA . ALA A 1 115 ? 29.942 8.182 -20.709 1.00 85.31 115 ALA A CA 1
ATOM 877 C C . ALA A 1 115 ? 28.494 7.809 -20.344 1.00 85.31 115 ALA A C 1
ATOM 879 O O . ALA A 1 115 ? 27.810 8.587 -19.686 1.00 85.31 115 ALA A O 1
ATOM 880 N N . LEU A 1 116 ? 28.049 6.599 -20.699 1.00 87.00 116 LEU A N 1
ATOM 881 C CA . LEU A 1 116 ? 26.739 6.070 -20.315 1.00 87.00 116 LEU A CA 1
ATOM 882 C C . LEU A 1 116 ? 26.608 5.913 -18.792 1.00 87.00 116 LEU A C 1
ATOM 884 O O . LEU A 1 116 ? 25.655 6.410 -18.197 1.00 87.00 116 LEU A O 1
ATOM 888 N N . ARG A 1 117 ? 27.603 5.287 -18.152 1.00 88.94 117 ARG A N 1
ATOM 889 C CA . ARG A 1 117 ? 27.658 5.128 -16.688 1.00 88.94 117 ARG A CA 1
ATOM 890 C C . ARG A 1 117 ? 27.736 6.475 -15.972 1.00 88.94 117 ARG A C 1
ATOM 892 O O . ARG A 1 117 ? 27.096 6.658 -14.939 1.00 88.94 117 ARG A O 1
ATOM 899 N N . LEU A 1 118 ? 28.478 7.433 -16.534 1.00 89.00 118 LEU A N 1
ATOM 900 C CA . LEU A 1 118 ? 28.542 8.794 -16.003 1.00 89.00 118 LEU A CA 1
ATOM 901 C C . LEU A 1 118 ? 27.171 9.483 -16.048 1.00 89.00 118 LEU A C 1
ATOM 903 O O . LEU A 1 118 ? 26.767 10.061 -15.045 1.00 89.00 118 LEU A O 1
ATOM 907 N N . LEU A 1 119 ? 26.433 9.366 -17.157 1.00 88.19 119 LEU A N 1
ATOM 908 C CA . LEU A 1 119 ? 25.087 9.936 -17.285 1.00 88.19 119 LEU A CA 1
ATOM 909 C C . LEU A 1 119 ? 24.119 9.365 -16.243 1.00 88.19 119 LEU A C 1
ATOM 911 O O . LEU A 1 119 ? 23.426 10.119 -15.559 1.00 88.19 119 LEU A O 1
ATOM 915 N N . VAL A 1 120 ? 24.117 8.043 -16.058 1.00 89.06 120 VAL A N 1
ATOM 916 C CA . VAL A 1 120 ? 23.269 7.390 -15.048 1.00 89.06 120 VAL A CA 1
ATOM 917 C C . VAL A 1 120 ? 23.651 7.833 -13.632 1.00 89.06 120 VAL A C 1
ATOM 919 O O . VAL A 1 120 ? 22.767 8.127 -12.830 1.00 89.06 120 VAL A O 1
ATOM 922 N N . ARG A 1 121 ? 24.950 7.981 -13.334 1.00 89.75 121 ARG A N 1
ATOM 923 C CA . ARG A 1 121 ? 25.425 8.532 -12.052 1.00 89.75 121 ARG A CA 1
ATOM 924 C C . ARG A 1 121 ? 24.991 9.978 -11.839 1.00 89.75 121 ARG A C 1
ATOM 926 O O . ARG A 1 121 ? 24.522 10.309 -10.756 1.00 89.75 121 ARG A O 1
ATOM 933 N N . THR A 1 122 ? 25.100 10.832 -12.857 1.00 89.31 122 THR A N 1
ATOM 934 C CA . THR A 1 122 ? 24.638 12.225 -12.754 1.00 89.31 122 THR A CA 1
ATOM 935 C C . THR A 1 122 ? 23.132 12.299 -12.540 1.00 89.31 122 THR A C 1
ATOM 937 O O . THR A 1 122 ? 22.668 13.080 -11.716 1.00 89.31 122 THR A O 1
ATOM 940 N N . TYR A 1 123 ? 22.367 11.431 -13.203 1.00 87.81 123 TYR A N 1
ATOM 941 C CA . TYR A 1 123 ? 20.926 11.342 -13.018 1.00 87.81 123 TYR A CA 1
ATOM 942 C C . TYR A 1 123 ? 20.562 10.881 -11.599 1.00 87.81 123 TYR A C 1
ATOM 944 O O . TYR A 1 123 ? 19.728 11.501 -10.942 1.00 87.81 123 TYR A O 1
ATOM 952 N N . ALA A 1 124 ? 21.236 9.856 -11.077 1.00 87.75 124 ALA A N 1
ATOM 953 C CA . ALA A 1 124 ? 21.054 9.414 -9.697 1.00 87.75 124 ALA A CA 1
ATOM 954 C C . ALA A 1 124 ? 21.372 10.535 -8.687 1.00 87.75 124 ALA A C 1
ATOM 956 O O . ALA A 1 124 ? 20.577 10.803 -7.786 1.00 87.75 124 ALA A O 1
ATOM 957 N N . ALA A 1 125 ? 22.460 11.279 -8.906 1.00 87.12 125 ALA A N 1
ATOM 958 C CA . ALA A 1 125 ? 22.824 12.422 -8.073 1.00 87.12 125 ALA A CA 1
ATOM 959 C C . ALA A 1 125 ? 21.749 13.527 -8.087 1.00 87.12 125 ALA A C 1
ATOM 961 O O . ALA A 1 125 ? 21.415 14.058 -7.031 1.00 87.12 125 ALA A O 1
ATOM 962 N N . THR A 1 126 ? 21.145 13.831 -9.247 1.00 86.81 126 THR A N 1
ATOM 963 C CA . THR A 1 126 ? 20.040 14.814 -9.330 1.00 86.81 126 THR A CA 1
ATOM 964 C C . THR A 1 126 ? 18.785 14.398 -8.567 1.00 86.81 126 THR A C 1
ATOM 966 O O . THR A 1 126 ? 18.035 15.256 -8.111 1.00 86.81 126 THR A O 1
ATOM 969 N N . LEU A 1 127 ? 18.555 13.094 -8.407 1.00 83.06 127 LEU A N 1
ATOM 970 C CA . LEU A 1 127 ? 17.423 12.555 -7.656 1.00 83.06 127 LEU A CA 1
ATOM 971 C C . LEU A 1 127 ? 17.733 12.368 -6.162 1.00 83.06 127 LEU A C 1
ATOM 973 O O . LEU A 1 127 ? 16.846 11.960 -5.411 1.00 83.06 127 LEU A O 1
ATOM 977 N N . GLY A 1 128 ? 18.971 12.640 -5.733 1.00 82.44 128 GLY A N 1
ATOM 978 C CA . GLY A 1 128 ? 19.429 12.384 -4.369 1.00 82.44 128 GLY A CA 1
ATOM 979 C C . GLY A 1 128 ? 19.411 10.896 -4.007 1.00 82.44 128 GLY A C 1
ATOM 980 O O . GLY A 1 128 ? 19.166 10.557 -2.852 1.00 82.44 128 GLY A O 1
ATOM 981 N N . VAL A 1 129 ? 19.610 10.014 -4.995 1.00 86.62 129 VAL A N 1
ATOM 982 C CA . VAL A 1 129 ? 19.584 8.555 -4.820 1.00 86.62 129 VAL A CA 1
ATOM 983 C C . VAL A 1 129 ? 20.984 7.957 -4.958 1.00 86.62 129 VAL A C 1
ATOM 985 O O . VAL A 1 129 ? 21.795 8.417 -5.764 1.00 86.62 129 VAL A O 1
ATOM 988 N N . GLU A 1 130 ? 21.273 6.918 -4.180 1.00 86.50 130 GLU A N 1
ATOM 989 C CA . GLU A 1 130 ? 22.529 6.168 -4.247 1.00 86.50 130 GLU A CA 1
ATOM 990 C C . GLU A 1 130 ? 22.439 5.136 -5.384 1.00 86.50 130 GLU A C 1
ATOM 992 O O . GLU A 1 130 ? 21.577 4.260 -5.368 1.00 86.50 130 GLU A O 1
ATOM 997 N N . LEU A 1 131 ? 23.283 5.263 -6.414 1.00 87.06 131 LEU A N 1
ATOM 998 C CA . LEU A 1 131 ? 23.308 4.325 -7.542 1.00 87.06 131 LEU A CA 1
ATOM 999 C C . LEU A 1 131 ? 24.145 3.094 -7.191 1.00 87.06 131 LEU A C 1
ATOM 1001 O O . LEU A 1 131 ? 25.339 3.220 -6.922 1.00 87.06 131 LEU A O 1
ATOM 1005 N N . ILE A 1 132 ? 23.542 1.918 -7.319 1.00 87.19 132 ILE A N 1
ATOM 1006 C CA . ILE A 1 132 ? 24.208 0.624 -7.209 1.00 87.19 132 ILE A CA 1
ATOM 1007 C C . ILE A 1 132 ? 24.144 -0.037 -8.588 1.00 87.19 132 ILE A C 1
ATOM 1009 O O . ILE A 1 132 ? 23.061 -0.252 -9.132 1.00 87.19 132 ILE A O 1
ATOM 1013 N N . LEU A 1 133 ? 25.312 -0.308 -9.171 1.00 85.62 133 LEU A N 1
ATOM 1014 C CA . LEU A 1 133 ? 25.423 -1.085 -10.404 1.00 85.62 133 LEU A CA 1
ATOM 1015 C C . LEU A 1 133 ? 25.764 -2.530 -10.030 1.00 85.62 133 LEU A C 1
ATOM 1017 O O . LEU A 1 133 ? 26.755 -2.736 -9.327 1.00 85.62 133 LEU A O 1
ATOM 1021 N N . VAL A 1 134 ? 24.922 -3.477 -10.451 1.00 82.88 134 VAL A N 1
ATOM 1022 C CA . VAL A 1 134 ? 25.005 -4.914 -10.115 1.00 82.88 134 VAL A CA 1
ATOM 1023 C C . VAL A 1 134 ? 25.401 -5.742 -11.330 1.00 82.88 134 VAL A C 1
ATOM 1025 O O . VAL A 1 134 ? 24.877 -5.457 -12.434 1.00 82.88 134 VAL A O 1
#

Mean predicted aligned error: 17.07 Å

Organism: NCBI:txid1070528

Radius of gyration: 27.38 Å; Cα contacts (8 Å, |Δi|>4): 132; chains: 1; bounding box: 63×48×58 Å

Sequence (134 aa):
MCSFCKPQFSHVFSHPVESCPFRTSLYCSSCACYGHSTASCPDPPSALFTEPCFLEQLIPAGLLKEHGITSRTLLPKHQIPDAKKTLELSDDDAVLKAFLSRKGQAHTRSIKPAALRLLVRTYAATLGVELILV